Protein AF-A0A7V6N9M5-F1 (afdb_monomer)

Foldseek 3Di:
DDDDQKDWDWDDDPVGTDTDMDGPPDDDDDDPPPDDDDDADPVRVVCVVPDDDDDDDCVNVVHDPCCDDPNNDPDDDPDDDDDDDDDDDDDDDDDPVVVVVVVVVVVVVVVVD

Structure (mmCIF, N/CA/C/O backbone):
data_AF-A0A7V6N9M5-F1
#
_entry.id   AF-A0A7V6N9M5-F1
#
loop_
_atom_site.group_PDB
_atom_site.id
_atom_site.type_symbol
_atom_site.label_atom_id
_atom_site.label_alt_id
_atom_site.label_comp_id
_atom_site.label_asym_id
_atom_site.label_entity_id
_atom_site.label_seq_id
_atom_site.pdbx_PDB_ins_code
_atom_site.Cartn_x
_atom_site.Cartn_y
_atom_site.Cartn_z
_atom_site.occupancy
_atom_site.B_iso_or_equiv
_atom_site.auth_seq_id
_atom_site.auth_comp_id
_atom_site.auth_asym_id
_atom_site.auth_atom_id
_atom_site.pdbx_PDB_model_num
ATOM 1 N N . SER A 1 1 ? -0.825 15.476 11.998 1.00 80.62 1 SER A N 1
ATOM 2 C CA . SER A 1 1 ? -1.138 15.668 13.433 1.00 80.62 1 SER A CA 1
ATOM 3 C C . SER A 1 1 ? -2.605 15.359 13.670 1.00 80.62 1 SER A C 1
ATOM 5 O O . SER A 1 1 ? -3.372 15.431 12.720 1.00 80.62 1 SER A O 1
ATOM 7 N N . PHE A 1 2 ? -2.982 15.003 14.900 1.00 87.38 2 PHE A N 1
ATOM 8 C CA . PHE A 1 2 ? -4.376 14.781 15.296 1.00 87.38 2 PHE A CA 1
ATOM 9 C C . PHE A 1 2 ? -4.768 15.825 16.339 1.00 87.38 2 PHE A C 1
ATOM 11 O O . PHE A 1 2 ? -4.044 15.999 17.319 1.00 87.38 2 PHE A O 1
ATOM 18 N N . SER A 1 3 ? -5.883 16.516 16.131 1.00 90.00 3 SER A N 1
ATOM 19 C CA . SER A 1 3 ? -6.421 17.503 17.073 1.00 90.00 3 SER A CA 1
ATOM 20 C C . SER A 1 3 ? -7.905 17.708 16.806 1.00 90.00 3 SER A C 1
ATOM 22 O O . SER A 1 3 ? -8.287 17.845 15.649 1.00 90.00 3 SER A O 1
ATOM 24 N N . GLU A 1 4 ? -8.726 17.746 17.858 1.00 88.56 4 GLU A N 1
ATOM 25 C CA . GLU A 1 4 ? -10.136 18.177 17.782 1.00 88.56 4 GLU A CA 1
ATOM 26 C C . GLU A 1 4 ? -10.967 17.458 16.699 1.00 88.56 4 GLU A C 1
ATOM 28 O O . GLU A 1 4 ? -11.727 18.073 15.961 1.00 88.56 4 GLU A O 1
ATOM 33 N N . GLY A 1 5 ? -10.801 16.138 16.563 1.00 93.81 5 GLY A N 1
ATOM 34 C CA . GLY A 1 5 ? -11.530 15.358 15.554 1.00 93.81 5 GLY A CA 1
ATOM 35 C C . GLY A 1 5 ? -11.043 15.571 14.119 1.00 93.81 5 GLY A C 1
ATOM 36 O O . GLY A 1 5 ? -11.675 15.081 13.192 1.00 93.81 5 GLY A O 1
ATOM 37 N N . LYS A 1 6 ? -9.911 16.249 13.919 1.00 95.94 6 LYS A N 1
ATOM 38 C CA . LYS A 1 6 ? -9.276 16.438 12.614 1.00 95.94 6 LYS A CA 1
ATOM 39 C C . LYS A 1 6 ? -7.916 15.766 12.547 1.00 95.94 6 LYS A C 1
ATOM 41 O O . LYS A 1 6 ? -7.219 15.591 13.553 1.00 95.94 6 LYS A O 1
ATOM 46 N N . VAL A 1 7 ? -7.522 15.425 11.328 1.00 96.75 7 VAL A N 1
ATOM 47 C CA . VAL A 1 7 ? -6.203 14.899 11.002 1.00 96.75 7 VAL A CA 1
ATOM 48 C C . VAL A 1 7 ? -5.569 15.728 9.895 1.00 96.75 7 VAL A C 1
ATOM 50 O O . VAL A 1 7 ? -6.157 15.935 8.839 1.00 96.75 7 VAL A O 1
ATOM 53 N N . ARG A 1 8 ? -4.335 16.175 10.132 1.00 95.69 8 ARG A N 1
ATOM 54 C CA . ARG A 1 8 ? -3.463 16.748 9.103 1.00 95.69 8 ARG A CA 1
ATOM 55 C C . ARG A 1 8 ? -2.492 15.695 8.594 1.00 95.69 8 ARG A C 1
ATOM 57 O O . ARG A 1 8 ? -1.790 15.080 9.406 1.00 95.69 8 ARG A O 1
ATOM 64 N N . LEU A 1 9 ? -2.424 15.531 7.280 1.00 95.38 9 LEU A N 1
ATOM 65 C CA . LEU A 1 9 ? -1.621 14.519 6.598 1.00 95.38 9 LEU A CA 1
ATOM 66 C C . LEU A 1 9 ? -0.893 15.103 5.386 1.00 95.38 9 LEU A C 1
ATOM 68 O O . LEU A 1 9 ? -1.236 16.179 4.900 1.00 95.38 9 LEU A O 1
ATOM 72 N N . GLN A 1 10 ? 0.120 14.379 4.921 1.00 95.69 10 GLN A N 1
ATOM 73 C CA . GLN A 1 10 ? 0.796 14.655 3.661 1.00 95.69 10 GLN A CA 1
ATOM 74 C C . GLN A 1 10 ? 0.479 13.528 2.688 1.00 95.69 10 GLN A C 1
ATOM 76 O O . GLN A 1 10 ? 0.715 12.359 2.997 1.00 95.69 10 GLN A O 1
ATOM 81 N N . ARG A 1 11 ? -0.080 13.875 1.532 1.00 95.81 11 ARG A N 1
ATOM 82 C CA . ARG A 1 11 ? -0.315 12.940 0.435 1.00 95.81 11 ARG A CA 1
ATOM 83 C C . ARG A 1 11 ? 0.867 13.016 -0.521 1.00 95.81 11 ARG A C 1
ATOM 85 O O . ARG A 1 11 ? 1.196 14.098 -0.995 1.00 95.81 11 ARG A O 1
ATOM 92 N N . LEU A 1 12 ? 1.480 11.871 -0.799 1.00 95.12 12 LEU A N 1
ATOM 93 C CA . LEU A 1 12 ? 2.559 11.768 -1.774 1.00 95.12 12 LEU A CA 1
ATOM 94 C C . LEU A 1 12 ? 2.002 11.900 -3.199 1.00 95.12 12 LEU A C 1
ATOM 96 O O . LEU A 1 12 ? 1.026 11.232 -3.546 1.00 95.12 12 LEU A O 1
ATOM 100 N N . MET A 1 13 ? 2.637 12.758 -3.990 1.00 95.19 13 MET A N 1
ATOM 101 C CA . MET A 1 13 ? 2.379 13.001 -5.409 1.00 95.19 13 MET A CA 1
ATOM 102 C C . MET A 1 13 ? 3.683 12.780 -6.189 1.00 95.19 13 MET A C 1
ATOM 104 O O . MET A 1 13 ? 4.757 12.737 -5.592 1.00 95.19 13 MET A O 1
ATOM 108 N N . GLU A 1 14 ? 3.609 12.643 -7.514 1.00 92.75 14 GLU A N 1
ATOM 109 C CA . GLU A 1 14 ? 4.793 12.372 -8.353 1.00 92.75 14 GLU A CA 1
ATOM 110 C C . GLU A 1 14 ? 5.886 13.442 -8.200 1.00 92.75 14 GLU A C 1
ATOM 112 O O . GLU A 1 14 ? 7.065 13.112 -8.095 1.00 92.75 14 GLU A O 1
ATOM 117 N N . GLU A 1 15 ? 5.492 14.715 -8.106 1.00 92.69 15 GLU A N 1
ATOM 118 C CA . GLU A 1 15 ? 6.411 15.859 -8.032 1.00 92.69 15 GLU A CA 1
ATOM 119 C C . GLU A 1 15 ? 6.460 16.523 -6.642 1.00 92.69 15 GLU A C 1
ATOM 121 O O . GLU A 1 15 ? 6.998 17.621 -6.491 1.00 92.69 15 GLU A O 1
ATOM 126 N N . GLY A 1 16 ? 5.904 15.895 -5.597 1.00 93.06 16 GLY A N 1
ATOM 127 C CA . GLY A 1 16 ? 5.924 16.493 -4.261 1.00 93.06 16 GLY A CA 1
ATOM 128 C C . GLY A 1 16 ? 4.884 15.956 -3.288 1.00 93.06 16 GLY A C 1
ATOM 129 O O . GLY A 1 16 ? 4.553 14.771 -3.284 1.00 93.06 16 GLY A O 1
ATOM 130 N N . VAL A 1 17 ? 4.397 16.837 -2.409 1.00 96.38 17 VAL A N 1
ATOM 131 C CA . VAL A 1 17 ? 3.430 16.485 -1.364 1.00 96.38 17 VAL A CA 1
ATOM 132 C C . VAL A 1 17 ? 2.327 17.527 -1.233 1.00 96.38 17 VAL A C 1
ATOM 134 O O . VAL A 1 17 ? 2.600 18.723 -1.146 1.00 96.38 17 VAL A O 1
ATOM 137 N N . ASP A 1 18 ? 1.090 17.055 -1.104 1.00 95.62 18 ASP A N 1
ATOM 138 C CA . ASP A 1 18 ? -0.040 17.894 -0.708 1.00 95.62 18 ASP A CA 1
ATOM 139 C C . ASP A 1 18 ? -0.215 17.822 0.806 1.00 95.62 18 ASP A C 1
ATOM 141 O O . ASP A 1 18 ? -0.329 16.735 1.377 1.00 95.62 18 ASP A O 1
ATOM 145 N N . THR A 1 19 ? -0.277 18.974 1.474 1.00 96.06 19 THR A N 1
ATOM 146 C CA . THR A 1 19 ? -0.651 19.028 2.893 1.00 96.06 19 THR A CA 1
ATOM 147 C C . THR A 1 19 ? -2.157 19.212 3.005 1.00 96.06 19 THR A C 1
ATOM 149 O O . THR A 1 19 ? -2.692 20.237 2.592 1.00 96.06 19 THR A O 1
ATOM 152 N N . LEU A 1 20 ? -2.832 18.219 3.579 1.00 95.25 20 LEU A N 1
ATOM 153 C CA . LEU A 1 20 ? -4.289 18.144 3.656 1.00 95.25 20 LEU A CA 1
ATOM 154 C C . LEU A 1 20 ? -4.750 18.082 5.113 1.00 95.25 20 LEU A C 1
ATOM 156 O O . LEU A 1 20 ? -4.036 17.579 5.984 1.00 95.25 20 LEU A O 1
ATOM 160 N N . GLU A 1 21 ? -5.967 18.551 5.365 1.00 96.12 21 GLU A N 1
ATOM 161 C CA . GLU A 1 21 ? -6.676 18.388 6.633 1.00 96.12 21 GLU A CA 1
ATOM 162 C C . GLU A 1 21 ? -8.029 17.719 6.363 1.00 96.12 21 GLU A C 1
ATOM 164 O O . GLU A 1 21 ? -8.711 18.069 5.403 1.00 96.12 21 GLU A O 1
ATOM 169 N N . MET A 1 22 ? -8.394 16.731 7.178 1.00 96.00 22 MET A N 1
ATOM 170 C CA . MET A 1 22 ? -9.623 15.947 7.042 1.00 96.00 22 MET A CA 1
ATOM 171 C C . MET A 1 22 ? -10.297 15.795 8.408 1.00 96.00 22 MET A C 1
ATOM 173 O O . MET A 1 22 ? -9.616 15.624 9.420 1.00 96.00 22 MET A O 1
ATOM 177 N N . GLU A 1 23 ? -11.628 15.833 8.438 1.00 96.62 23 GLU A N 1
ATOM 178 C CA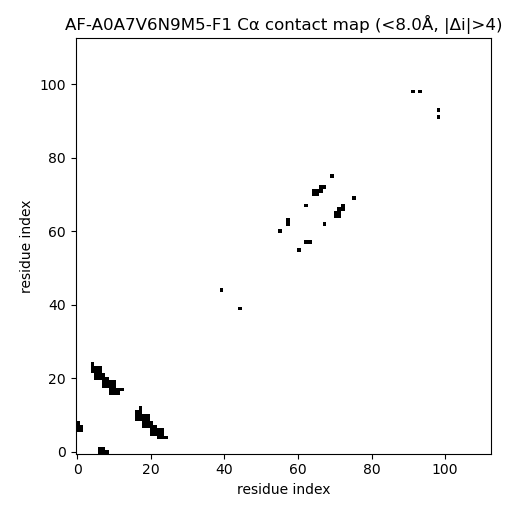 . GLU A 1 23 ? -12.421 15.534 9.636 1.00 96.62 23 GLU A CA 1
ATOM 179 C C . GLU A 1 23 ? -12.570 14.018 9.839 1.00 96.62 23 GLU A C 1
ATOM 181 O O . GLU A 1 23 ? -12.565 13.239 8.887 1.00 96.62 23 GLU A O 1
ATOM 186 N N . LEU A 1 24 ? -12.667 13.580 11.092 1.00 95.50 24 LEU A N 1
ATOM 187 C CA . LEU A 1 24 ? -12.826 12.178 11.467 1.00 95.50 24 LEU A CA 1
ATOM 188 C C . LEU A 1 24 ? -14.303 11.863 11.778 1.00 95.50 24 LEU A C 1
ATOM 190 O O . LEU A 1 24 ? -14.985 12.703 12.365 1.00 95.50 24 LEU A O 1
ATOM 194 N N . PRO A 1 25 ? -14.792 10.645 11.461 1.00 95.56 25 PRO A N 1
ATOM 195 C CA . PRO A 1 25 ? -14.041 9.491 10.958 1.00 95.56 25 PRO A CA 1
ATOM 196 C C . PRO A 1 25 ? -13.690 9.602 9.468 1.00 95.56 25 PRO A C 1
ATOM 198 O O . PRO A 1 25 ? -14.479 10.085 8.665 1.00 95.56 25 PRO A O 1
ATOM 201 N N . GLY A 1 26 ? -12.515 9.096 9.093 1.00 93.44 26 GLY A N 1
ATOM 202 C CA . GLY A 1 26 ? -12.073 9.067 7.701 1.00 93.44 26 GLY A CA 1
ATOM 203 C C . GLY A 1 26 ? -11.137 7.898 7.415 1.00 93.44 26 GLY A C 1
ATOM 204 O O . GLY A 1 26 ? -10.539 7.324 8.329 1.00 93.44 26 GLY A O 1
ATOM 205 N N . LEU A 1 27 ? -11.026 7.539 6.137 1.00 95.75 27 LEU A N 1
ATOM 206 C CA . LEU A 1 27 ? -10.173 6.456 5.654 1.00 95.75 27 LEU A CA 1
ATOM 207 C C . LEU A 1 27 ? -8.861 7.030 5.115 1.00 95.75 27 LEU A C 1
ATOM 209 O O . LEU A 1 27 ? -8.870 7.918 4.267 1.00 95.75 27 LEU A O 1
ATOM 213 N N . ILE A 1 28 ? -7.733 6.494 5.580 1.00 94.50 28 ILE A N 1
ATOM 214 C CA . ILE A 1 28 ? -6.398 6.879 5.111 1.00 94.50 28 ILE A CA 1
ATOM 215 C C . ILE A 1 28 ? -5.695 5.632 4.584 1.00 94.50 28 ILE A C 1
ATOM 217 O O . ILE A 1 28 ? -5.428 4.695 5.335 1.00 94.50 28 ILE A O 1
ATOM 221 N N . THR A 1 29 ? -5.357 5.635 3.298 1.00 95.94 29 THR A N 1
ATOM 222 C CA . THR A 1 29 ? -4.451 4.650 2.699 1.00 95.94 29 THR A CA 1
ATOM 223 C C . THR A 1 29 ? -3.017 5.141 2.845 1.00 95.94 29 THR A C 1
ATOM 225 O O . THR A 1 29 ? -2.722 6.287 2.505 1.00 95.94 29 THR A O 1
ATOM 228 N N . VAL A 1 30 ? -2.120 4.293 3.341 1.00 95.50 30 VAL A N 1
ATOM 229 C CA . VAL A 1 30 ? -0.716 4.655 3.578 1.00 95.50 30 VAL A CA 1
ATOM 230 C C . VAL A 1 30 ? 0.204 3.970 2.575 1.00 95.50 30 VAL A C 1
ATOM 232 O O . VAL A 1 30 ? -0.038 2.832 2.177 1.00 95.50 30 VAL A O 1
ATOM 235 N N . VAL A 1 31 ? 1.268 4.667 2.186 1.00 94.81 31 VAL A N 1
ATOM 236 C CA . VAL A 1 31 ? 2.350 4.123 1.356 1.00 94.81 31 VAL A CA 1
ATOM 237 C C . VAL A 1 31 ? 3.478 3.588 2.238 1.00 94.81 31 VAL A C 1
ATOM 239 O O . VAL A 1 31 ? 3.556 3.918 3.424 1.00 94.81 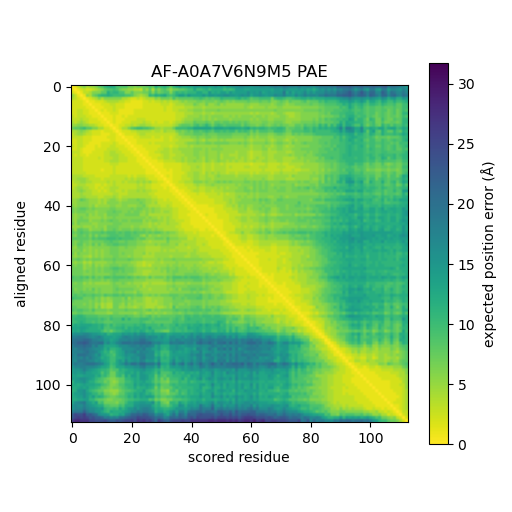31 VAL A O 1
ATOM 242 N N . ARG A 1 32 ? 4.360 2.757 1.674 1.00 93.38 32 ARG A N 1
ATOM 243 C CA . ARG A 1 32 ? 5.469 2.127 2.411 1.00 93.38 32 ARG A CA 1
ATOM 244 C C . ARG A 1 32 ? 6.384 3.162 3.073 1.00 93.38 32 ARG A C 1
ATOM 246 O O . ARG A 1 32 ? 6.932 2.908 4.138 1.00 93.38 32 ARG A O 1
ATOM 253 N N . GLU A 1 33 ? 6.533 4.317 2.445 1.00 90.94 33 GLU A N 1
ATOM 254 C CA . GLU A 1 33 ? 7.427 5.408 2.815 1.00 90.94 33 GLU A CA 1
ATOM 255 C C . GLU A 1 33 ? 6.982 6.142 4.090 1.00 90.94 33 GLU A C 1
ATOM 257 O O . GLU A 1 33 ? 7.762 6.912 4.647 1.00 90.94 33 GLU A O 1
ATOM 262 N N . ILE A 1 34 ? 5.758 5.907 4.587 1.00 93.75 34 ILE A N 1
ATOM 263 C CA . ILE A 1 34 ? 5.226 6.627 5.753 1.00 93.75 34 ILE A CA 1
ATOM 264 C C . ILE A 1 34 ? 6.059 6.406 7.024 1.00 93.75 34 ILE A C 1
ATOM 266 O O . ILE A 1 34 ? 6.149 7.303 7.863 1.00 93.75 34 ILE A O 1
ATOM 270 N N . ASN A 1 35 ? 6.640 5.213 7.204 1.00 94.31 35 ASN A N 1
ATOM 271 C CA . ASN A 1 35 ? 7.533 4.896 8.315 1.00 94.31 35 ASN A CA 1
ATOM 272 C C . ASN A 1 35 ? 8.330 3.601 8.071 1.00 94.31 35 ASN A C 1
ATOM 274 O O . ASN A 1 35 ? 8.105 2.865 7.117 1.00 94.31 35 ASN A O 1
ATOM 278 N N . ASN A 1 36 ? 9.248 3.297 8.992 1.00 95.94 36 ASN A N 1
ATOM 279 C CA . ASN A 1 36 ? 9.881 1.984 9.092 1.00 95.94 36 ASN A CA 1
ATOM 280 C C . ASN A 1 36 ? 9.201 1.176 10.213 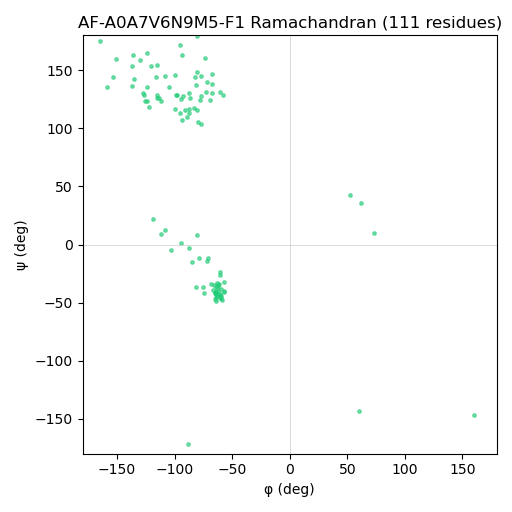1.00 95.94 36 ASN A C 1
ATOM 282 O O . ASN A 1 36 ? 9.286 1.591 11.377 1.00 95.94 36 ASN A O 1
ATOM 286 N N . PRO A 1 37 ? 8.544 0.036 9.916 1.00 95.25 37 PRO A N 1
ATOM 287 C CA . PRO A 1 37 ? 7.888 -0.772 10.938 1.00 95.25 37 PRO A CA 1
ATOM 288 C C . PRO A 1 37 ? 8.863 -1.229 12.027 1.00 95.25 37 PRO A C 1
ATOM 290 O O . PRO A 1 37 ? 9.919 -1.800 11.753 1.00 95.25 37 PRO A O 1
ATOM 293 N N . ARG A 1 38 ? 8.500 -1.000 13.291 1.00 95.38 38 ARG A N 1
ATOM 294 C CA . ARG A 1 38 ? 9.323 -1.412 14.436 1.00 95.38 38 ARG A CA 1
ATOM 295 C C . ARG A 1 38 ? 9.395 -2.936 14.561 1.00 95.38 38 ARG A C 1
ATOM 297 O O . ARG A 1 38 ? 8.402 -3.632 14.346 1.00 95.38 38 ARG A O 1
ATOM 304 N N . LEU A 1 39 ? 10.533 -3.451 15.028 1.00 96.56 39 LEU A N 1
ATOM 305 C CA . LEU A 1 39 ? 10.637 -4.863 15.394 1.00 96.56 39 LEU A CA 1
ATOM 306 C C . LEU A 1 39 ? 9.769 -5.176 16.628 1.00 96.56 39 LEU A C 1
ATOM 308 O O . LEU A 1 39 ? 9.751 -4.401 17.591 1.00 96.56 39 LEU A O 1
ATOM 312 N N . PRO A 1 40 ? 9.059 -6.319 16.642 1.00 95.62 40 PRO A N 1
ATOM 313 C CA . PRO A 1 40 ? 8.251 -6.713 17.787 1.00 95.62 40 PRO A CA 1
ATOM 314 C C . PRO A 1 40 ? 9.132 -7.159 18.962 1.00 95.62 40 PRO A C 1
ATOM 316 O O . PRO A 1 40 ? 10.102 -7.900 18.791 1.00 95.62 40 PRO A O 1
ATOM 319 N N . SER A 1 41 ? 8.748 -6.774 20.181 1.00 97.12 41 SER A N 1
ATOM 320 C CA . SER A 1 41 ? 9.403 -7.238 21.409 1.00 97.12 41 SER A CA 1
ATOM 321 C C . SER A 1 41 ? 9.053 -8.698 21.727 1.00 97.12 41 SER A C 1
ATOM 323 O O . SER A 1 41 ? 8.027 -9.217 21.282 1.00 97.12 41 SER A O 1
ATOM 325 N N . LEU A 1 42 ? 9.862 -9.369 22.559 1.00 96.69 42 LEU A N 1
ATOM 326 C CA . LEU A 1 42 ? 9.564 -10.734 23.027 1.00 96.69 42 LEU A CA 1
ATOM 327 C C . LEU A 1 42 ? 8.200 -10.821 23.730 1.00 96.69 42 LEU A C 1
ATOM 329 O O . LEU A 1 42 ? 7.442 -11.763 23.498 1.00 96.69 42 LEU A O 1
ATOM 333 N N . ARG A 1 43 ? 7.867 -9.817 24.552 1.00 96.00 43 ARG A N 1
ATOM 334 C CA . ARG A 1 43 ? 6.553 -9.706 25.202 1.00 96.00 43 ARG A CA 1
ATOM 335 C C . ARG A 1 43 ? 5.436 -9.548 24.169 1.00 96.00 43 ARG A C 1
ATOM 337 O O . ARG A 1 43 ? 4.435 -10.247 24.273 1.00 96.00 43 ARG A O 1
ATOM 344 N N . GLY A 1 44 ? 5.638 -8.697 23.160 1.00 96.44 44 GLY A N 1
ATOM 345 C CA . GLY A 1 44 ? 4.681 -8.496 22.071 1.00 96.44 44 GLY A CA 1
ATOM 346 C C . GLY A 1 44 ? 4.410 -9.781 21.288 1.00 96.44 44 GLY A C 1
ATOM 347 O O . GLY A 1 44 ? 3.255 -10.129 21.078 1.00 96.44 44 GLY A O 1
ATOM 348 N N . LYS A 1 45 ? 5.455 -10.551 20.952 1.00 96.31 45 LYS A N 1
ATOM 349 C CA . LYS A 1 45 ? 5.302 -11.859 20.289 1.00 96.31 45 LYS A CA 1
ATOM 350 C C . LYS A 1 45 ? 4.501 -12.854 21.135 1.00 96.31 45 LYS A C 1
ATOM 352 O O . LYS A 1 45 ? 3.647 -13.556 20.604 1.00 96.31 45 LYS A O 1
ATOM 357 N N . ARG A 1 46 ? 4.757 -12.915 22.449 1.00 95.62 46 ARG A N 1
ATOM 358 C CA . ARG A 1 46 ? 4.010 -13.796 23.367 1.00 95.62 46 ARG A CA 1
ATOM 359 C C . ARG A 1 46 ? 2.534 -13.410 23.461 1.00 95.62 46 ARG A C 1
ATOM 361 O O . ARG A 1 46 ? 1.694 -14.298 23.441 1.00 95.62 46 ARG A O 1
ATOM 368 N N . GLN A 1 47 ? 2.234 -12.113 23.545 1.00 95.88 47 GLN A N 1
ATOM 369 C CA . GLN A 1 47 ? 0.858 -11.616 23.581 1.00 95.88 47 GLN A CA 1
ATOM 370 C C . GLN A 1 47 ? 0.128 -11.902 22.268 1.00 95.88 47 GLN A C 1
ATOM 372 O O . GLN A 1 47 ? -0.970 -12.439 22.302 1.00 95.88 47 GLN A O 1
ATOM 377 N N . ALA A 1 48 ? 0.758 -11.608 21.127 1.00 95.38 48 ALA A N 1
ATOM 378 C CA . ALA A 1 48 ? 0.171 -11.836 19.810 1.00 95.38 48 ALA A CA 1
ATOM 379 C C . ALA A 1 48 ? -0.168 -13.314 19.568 1.00 95.38 48 ALA A C 1
ATOM 381 O O . ALA A 1 48 ? -1.216 -13.617 19.018 1.00 95.38 48 ALA A O 1
ATOM 382 N N . ARG A 1 49 ? 0.682 -14.242 20.030 1.00 95.25 49 ARG A N 1
ATOM 383 C CA . ARG A 1 49 ? 0.419 -15.686 19.920 1.00 95.25 49 ARG A CA 1
ATOM 384 C C . ARG A 1 49 ? -0.823 -16.134 20.696 1.00 95.25 49 ARG A C 1
ATOM 386 O O . ARG A 1 49 ? -1.467 -17.090 20.292 1.00 95.25 49 ARG A O 1
ATOM 393 N N . ASN A 1 50 ? -1.108 -15.490 21.822 1.00 95.62 50 ASN A N 1
ATOM 394 C CA . ASN A 1 50 ? -2.233 -15.843 22.685 1.00 95.62 50 ASN A CA 1
ATOM 395 C C . ASN A 1 50 ? -3.488 -15.005 22.381 1.00 95.62 50 ASN A C 1
ATOM 397 O O . ASN A 1 50 ? -4.472 -15.129 23.102 1.00 95.62 50 ASN A O 1
ATOM 401 N N . ALA A 1 51 ? -3.438 -14.108 21.393 1.00 95.69 51 ALA A N 1
ATOM 402 C CA . ALA A 1 51 ? -4.588 -13.301 21.023 1.00 95.69 51 ALA A CA 1
ATOM 403 C C . ALA A 1 51 ? -5.668 -14.199 20.407 1.00 95.69 51 ALA A C 1
ATOM 405 O O . ALA A 1 51 ? -5.380 -14.995 19.512 1.00 95.69 51 ALA A O 1
ATOM 406 N N . GLU A 1 52 ? -6.901 -14.062 20.884 1.00 95.81 52 GLU A N 1
ATOM 407 C CA . GLU A 1 52 ? -8.049 -14.739 20.288 1.00 95.81 52 GLU A CA 1
ATOM 408 C C . GLU A 1 52 ? -8.338 -14.123 18.917 1.00 95.81 52 GLU A C 1
ATOM 410 O O . GLU A 1 52 ? -8.495 -12.907 18.779 1.00 95.81 52 GLU A O 1
ATOM 415 N N . LEU A 1 53 ? -8.366 -14.968 17.887 1.00 94.88 53 LEU A N 1
ATOM 416 C CA . LEU A 1 53 ? -8.708 -14.556 16.534 1.00 94.88 53 LEU A CA 1
ATOM 417 C C . LEU A 1 53 ? -10.217 -14.692 16.359 1.00 94.88 53 LEU A C 1
ATOM 419 O O . LEU A 1 53 ? -10.735 -15.805 16.305 1.00 94.88 53 LEU A O 1
ATOM 423 N N . ASN A 1 54 ? -10.912 -13.560 16.260 1.00 94.88 54 ASN A N 1
ATOM 424 C CA . ASN A 1 54 ? -12.323 -13.557 15.904 1.00 94.88 54 ASN A CA 1
ATOM 425 C C . ASN A 1 54 ? -12.462 -13.784 14.393 1.00 94.88 54 ASN A C 1
ATOM 427 O O . ASN A 1 54 ? -12.178 -12.885 13.599 1.00 94.88 54 ASN A O 1
ATOM 431 N N . VAL A 1 55 ? -12.840 -14.999 14.002 1.00 96.12 55 VAL A N 1
ATOM 432 C CA . VAL A 1 55 ? -13.063 -15.361 12.599 1.00 96.12 55 VAL A CA 1
ATOM 433 C C . VAL A 1 55 ? -14.507 -15.029 12.249 1.00 96.12 55 VAL A C 1
ATOM 435 O O . VAL A 1 55 ? -15.420 -15.612 12.819 1.00 96.12 55 VAL A O 1
ATOM 438 N N . LEU A 1 56 ? -14.693 -14.096 11.317 1.00 96.00 56 LEU A N 1
ATOM 439 C CA . LEU A 1 56 ? -16.003 -13.679 10.821 1.00 96.00 56 LEU A CA 1
ATOM 440 C C . LEU A 1 56 ? -16.241 -14.271 9.430 1.00 96.00 56 LEU A C 1
ATOM 442 O O . LEU A 1 56 ? -15.358 -14.228 8.570 1.00 96.00 56 LEU A O 1
ATOM 446 N N . THR A 1 57 ? -17.436 -14.804 9.218 1.00 95.12 57 THR A N 1
ATOM 447 C CA . THR A 1 57 ? -17.953 -15.259 7.926 1.00 95.12 57 THR A CA 1
ATOM 448 C C . THR A 1 57 ? -18.788 -14.163 7.255 1.00 95.12 57 THR A C 1
ATOM 450 O O . THR A 1 57 ? -19.076 -13.123 7.849 1.00 95.12 57 THR A O 1
ATOM 453 N N . ALA A 1 58 ? -19.172 -14.377 5.992 1.00 94.44 58 ALA A N 1
ATOM 454 C CA . ALA A 1 58 ? -20.102 -13.481 5.303 1.00 94.44 58 ALA A CA 1
ATOM 455 C C . ALA A 1 58 ? -21.477 -13.443 5.999 1.00 94.44 58 ALA A C 1
ATOM 457 O O . ALA A 1 58 ? -22.062 -12.365 6.117 1.00 94.44 58 ALA A O 1
ATOM 458 N N . ASP A 1 59 ? -21.929 -14.588 6.524 1.00 94.38 59 ASP A N 1
ATOM 459 C CA . ASP A 1 59 ? -23.190 -14.724 7.262 1.00 94.38 59 ASP A CA 1
ATOM 460 C C . ASP A 1 59 ? -23.170 -13.924 8.568 1.00 94.38 59 ASP A C 1
ATOM 462 O O . ASP A 1 59 ? -24.132 -13.220 8.872 1.00 94.38 59 ASP A O 1
ATOM 466 N N . ASP A 1 60 ? -22.047 -13.948 9.298 1.00 96.38 60 ASP A N 1
ATOM 467 C CA . ASP A 1 60 ? -21.871 -13.166 10.535 1.00 96.38 60 ASP A CA 1
ATOM 468 C C . ASP A 1 60 ? -22.003 -11.650 10.2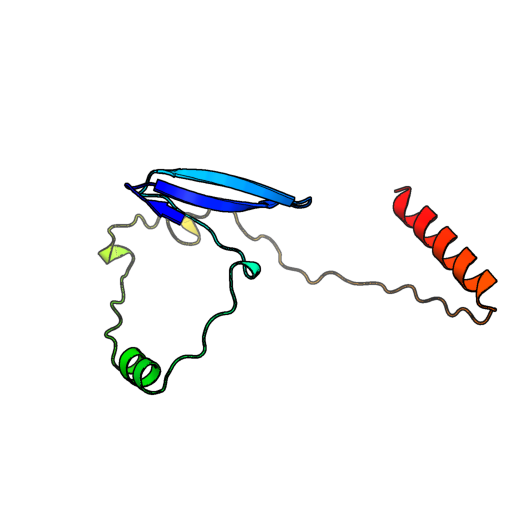97 1.00 96.38 60 ASP A C 1
ATOM 470 O O . ASP A 1 60 ? -22.310 -10.891 11.217 1.00 96.38 60 ASP A O 1
ATOM 474 N N . LEU A 1 61 ? -21.760 -11.203 9.060 1.00 95.56 61 LEU A N 1
ATOM 475 C CA . LEU A 1 61 ? -21.829 -9.806 8.632 1.00 95.56 61 LEU A CA 1
ATOM 476 C C . LEU A 1 61 ? -23.102 -9.476 7.834 1.00 95.56 61 LEU A C 1
ATOM 478 O O . LEU A 1 61 ? -23.307 -8.310 7.491 1.00 95.56 61 LEU A O 1
ATOM 482 N N . GLY A 1 62 ? -23.949 -10.469 7.536 1.00 96.06 62 GLY A N 1
ATOM 483 C CA . GLY A 1 62 ? -25.170 -10.300 6.746 1.00 96.06 62 GLY A CA 1
ATOM 484 C C . GLY A 1 62 ? -24.920 -9.808 5.316 1.00 96.06 62 GLY A C 1
ATOM 485 O O . GLY A 1 62 ? -25.690 -8.992 4.807 1.00 96.06 62 GLY A O 1
ATOM 486 N N . LEU A 1 63 ? -23.822 -10.237 4.688 1.00 96.06 63 LEU A N 1
ATOM 487 C CA . LEU A 1 63 ? -23.451 -9.802 3.339 1.00 96.06 63 LEU A CA 1
ATOM 488 C C . LEU A 1 63 ? -24.201 -10.596 2.259 1.00 96.06 63 LEU A C 1
ATOM 490 O O . LEU A 1 63 ? -24.404 -11.798 2.388 1.00 96.06 63 LEU A O 1
ATOM 494 N N . ASP A 1 64 ? -24.566 -9.927 1.163 1.00 95.12 64 ASP A N 1
ATOM 495 C C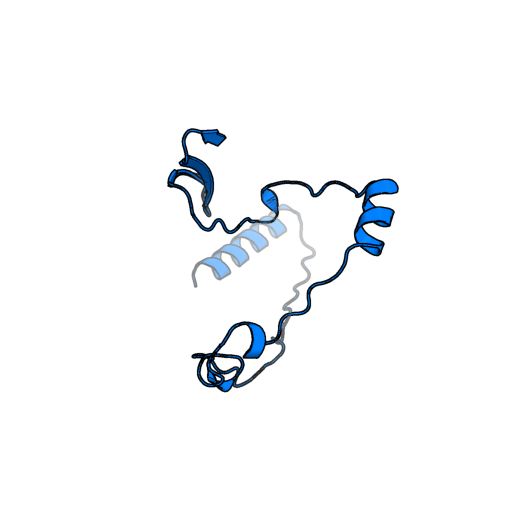A . ASP A 1 64 ? -25.179 -10.567 -0.008 1.00 95.12 64 ASP A CA 1
ATOM 496 C C . ASP A 1 64 ? -24.118 -11.309 -0.843 1.00 95.12 64 ASP A C 1
ATOM 498 O O . ASP A 1 64 ? -23.104 -10.732 -1.259 1.00 95.12 64 ASP A O 1
ATOM 502 N N . GLU A 1 65 ? -24.361 -12.587 -1.135 1.00 92.12 65 GLU A N 1
ATOM 503 C CA . GLU A 1 65 ? -23.501 -13.419 -1.985 1.00 92.12 65 GLU A CA 1
ATOM 504 C C . GLU A 1 65 ? -23.367 -12.875 -3.416 1.00 92.12 65 GLU A C 1
ATOM 506 O O . GLU A 1 65 ? -22.347 -13.089 -4.071 1.00 92.12 65 GLU A O 1
ATOM 511 N N . ASN A 1 66 ? -24.360 -12.127 -3.904 1.00 94.38 66 ASN A N 1
ATOM 512 C CA . ASN A 1 66 ? -24.312 -11.493 -5.223 1.00 94.38 66 ASN A CA 1
ATOM 513 C C . ASN A 1 66 ? -23.469 -10.212 -5.240 1.00 94.38 66 ASN A C 1
ATOM 515 O O . ASN A 1 66 ? -23.160 -9.704 -6.313 1.00 94.38 66 ASN A O 1
ATOM 519 N N . LEU A 1 67 ? -23.094 -9.687 -4.070 1.00 94.56 67 LEU A N 1
ATOM 520 C CA . LEU A 1 67 ? -22.253 -8.496 -3.910 1.00 94.56 67 LEU A CA 1
ATOM 521 C C . LEU A 1 67 ? -20.871 -8.833 -3.334 1.00 94.56 67 LEU A C 1
ATOM 523 O O . LEU A 1 67 ? -20.097 -7.934 -3.003 1.00 94.56 67 LEU A O 1
ATOM 527 N N . THR A 1 68 ? -20.534 -10.120 -3.225 1.00 95.06 68 THR A N 1
ATOM 528 C CA . THR A 1 68 ? -19.263 -10.589 -2.666 1.00 95.06 68 THR A CA 1
ATOM 529 C C . THR A 1 68 ? -18.570 -11.608 -3.576 1.00 95.06 68 THR A C 1
ATOM 531 O O . THR A 1 68 ? -19.165 -12.217 -4.466 1.00 95.06 68 THR A O 1
ATOM 534 N N . GLY A 1 69 ? -17.254 -11.760 -3.394 1.00 93.56 69 GLY A N 1
ATOM 535 C CA . GLY A 1 69 ? -16.439 -12.711 -4.154 1.00 93.56 69 GLY A CA 1
ATOM 536 C C . GLY A 1 69 ? -16.437 -12.462 -5.668 1.00 93.56 69 GLY A C 1
ATOM 537 O O . GLY A 1 69 ? -16.430 -11.323 -6.129 1.00 93.56 69 GLY A O 1
ATOM 538 N N . LEU A 1 70 ? -16.414 -13.551 -6.443 1.00 93.56 70 LEU A N 1
ATOM 539 C CA 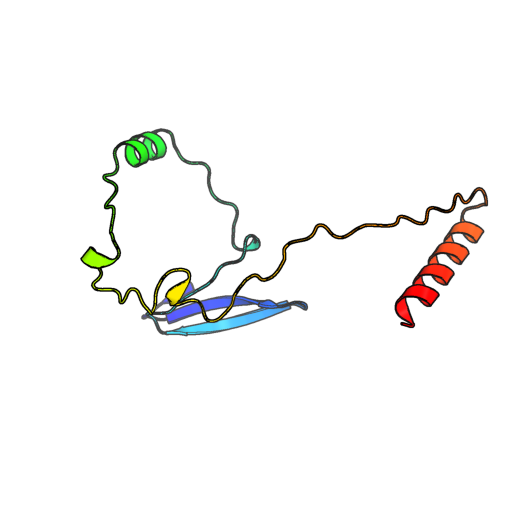. LEU A 1 70 ? -16.445 -13.497 -7.910 1.00 93.56 70 LEU A CA 1
ATOM 540 C C . LEU A 1 70 ? -17.796 -13.011 -8.450 1.00 93.56 70 LEU A C 1
ATOM 542 O O . LEU A 1 70 ? -17.817 -12.313 -9.458 1.00 93.56 70 LEU A O 1
ATOM 546 N N . ASN A 1 71 ? -18.898 -13.355 -7.774 1.00 93.12 71 ASN A N 1
ATOM 547 C CA . ASN A 1 71 ? -20.253 -12.989 -8.193 1.00 93.12 71 ASN A CA 1
ATOM 548 C C . ASN A 1 71 ? -20.485 -11.475 -8.102 1.00 93.12 71 ASN A C 1
ATOM 550 O O . ASN A 1 71 ? -21.093 -10.898 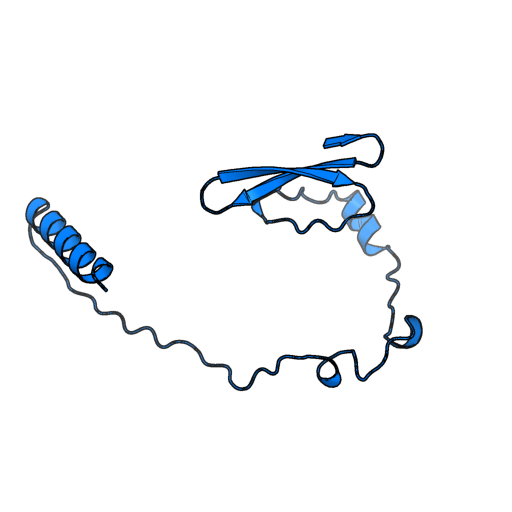-8.998 1.00 93.12 71 ASN A O 1
ATOM 554 N N . GLY A 1 72 ? -19.956 -10.837 -7.053 1.00 94.38 72 GLY A N 1
ATOM 555 C CA . GLY A 1 72 ? -20.060 -9.391 -6.849 1.00 94.38 72 GLY A CA 1
ATOM 556 C C . GLY A 1 72 ? -18.968 -8.548 -7.506 1.00 94.38 72 GLY A C 1
ATOM 557 O O . GLY A 1 72 ? -19.005 -7.323 -7.396 1.00 94.38 72 GLY A O 1
ATOM 558 N N . SER A 1 73 ? -17.978 -9.159 -8.164 1.00 95.31 73 SER A N 1
ATOM 559 C CA . SER A 1 73 ? -16.878 -8.410 -8.776 1.00 95.31 73 SER A CA 1
ATOM 560 C C . SER A 1 73 ? -17.311 -7.772 -10.102 1.00 95.31 73 SER A C 1
ATOM 562 O O . SER A 1 73 ? -17.697 -8.493 -11.025 1.00 95.31 73 SER A O 1
ATOM 564 N N . PRO A 1 74 ? -17.172 -6.442 -10.277 1.00 95.19 74 PRO A N 1
ATOM 565 C CA . PRO A 1 74 ? -17.465 -5.792 -11.555 1.00 95.19 74 PRO A CA 1
ATOM 566 C C . PRO A 1 74 ? -16.416 -6.102 -12.636 1.00 95.19 74 PRO A C 1
ATOM 568 O O . PRO A 1 74 ? -16.639 -5.833 -13.814 1.00 95.19 74 PRO A O 1
ATOM 571 N N . THR A 1 75 ? -15.254 -6.638 -12.254 1.00 95.69 75 THR A N 1
ATOM 572 C CA . THR A 1 75 ? -14.153 -6.981 -13.160 1.00 95.69 75 THR A CA 1
ATOM 573 C C . THR A 1 75 ? -13.907 -8.488 -13.161 1.00 95.69 75 THR A C 1
ATOM 575 O O . THR A 1 75 ? -14.020 -9.154 -12.129 1.00 95.69 75 THR A O 1
ATOM 578 N N . GLN A 1 76 ? -13.543 -9.035 -14.325 1.00 93.94 76 GLN A N 1
ATOM 579 C CA . GLN A 1 76 ? -13.185 -10.445 -14.489 1.00 93.94 76 GLN A CA 1
ATOM 580 C C . GLN A 1 76 ? -11.830 -10.569 -15.183 1.00 93.94 76 GLN A C 1
ATOM 582 O O . GLN A 1 76 ? -11.580 -9.951 -16.219 1.00 93.94 76 GLN A O 1
ATOM 587 N N . VAL A 1 77 ? -10.942 -11.377 -14.605 1.00 93.62 77 VAL A N 1
ATOM 588 C CA . VAL A 1 77 ? -9.627 -11.653 -15.187 1.00 93.62 77 VAL A CA 1
ATOM 589 C C . VAL A 1 77 ? -9.794 -12.692 -16.293 1.00 93.62 77 VAL A C 1
ATOM 591 O O . VAL A 1 77 ? -10.005 -13.867 -16.015 1.00 93.62 77 VAL A O 1
ATOM 594 N N . VAL A 1 78 ? -9.710 -12.254 -17.551 1.00 93.75 78 VAL A N 1
ATOM 595 C CA . VAL A 1 78 ? -9.938 -13.119 -18.725 1.00 93.75 78 VAL A CA 1
ATOM 596 C C . VAL A 1 78 ? -8.703 -13.945 -19.086 1.00 93.75 78 VAL A C 1
ATOM 598 O O . VAL A 1 78 ? -8.818 -15.087 -19.521 1.00 93.75 78 VAL A O 1
ATOM 601 N N . ASN A 1 79 ? -7.509 -13.375 -18.930 1.00 93.06 79 ASN A N 1
ATOM 602 C CA . ASN A 1 79 ? -6.261 -14.049 -19.259 1.00 93.06 79 ASN A CA 1
ATOM 603 C C . ASN A 1 79 ? -5.113 -13.491 -18.415 1.00 93.06 79 ASN A C 1
ATOM 605 O O . ASN A 1 79 ? -5.054 -12.290 -18.154 1.00 93.06 79 ASN A O 1
ATOM 609 N N . ILE A 1 80 ? -4.183 -14.361 -18.034 1.00 94.00 80 ILE A N 1
ATOM 610 C CA . ILE A 1 80 ? -2.948 -14.007 -17.338 1.00 94.00 80 ILE A CA 1
ATOM 611 C C . ILE A 1 80 ? -1.804 -14.554 -18.183 1.00 94.00 80 ILE A C 1
ATOM 613 O O . ILE A 1 80 ? -1.752 -15.748 -18.470 1.00 94.00 80 ILE A O 1
ATOM 617 N N . PHE A 1 81 ? -0.878 -13.689 -18.580 1.00 93.38 81 PHE A N 1
ATOM 618 C CA . PHE A 1 81 ? 0.307 -14.091 -19.327 1.00 93.38 81 PHE A CA 1
ATOM 619 C C . PHE A 1 81 ? 1.544 -13.376 -18.793 1.00 93.38 81 PHE A C 1
ATOM 621 O O . PHE A 1 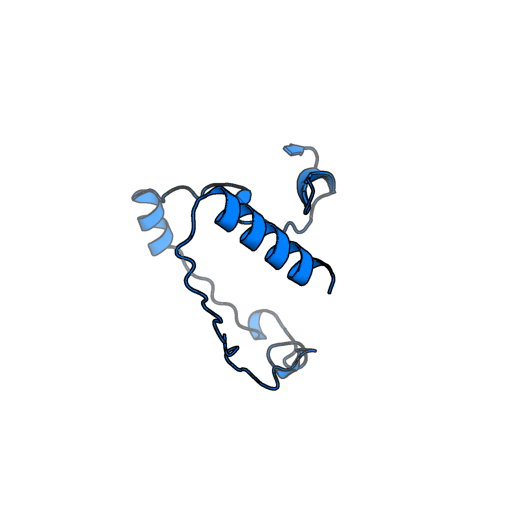81 ? 1.470 -12.270 -18.258 1.00 93.38 81 PHE A O 1
ATOM 628 N N . THR A 1 82 ? 2.698 -14.008 -18.969 1.00 91.94 82 THR A N 1
ATOM 629 C CA . THR A 1 82 ? 3.989 -13.410 -18.631 1.00 91.94 82 THR A CA 1
ATOM 630 C C . THR A 1 82 ? 4.483 -12.583 -19.821 1.00 91.94 82 THR A C 1
ATOM 632 O O . THR A 1 82 ? 4.563 -13.130 -20.927 1.00 91.94 82 THR A O 1
ATOM 635 N N . PRO A 1 83 ? 4.832 -11.294 -19.647 1.00 88.88 83 PRO A N 1
ATOM 636 C CA . PRO A 1 83 ? 5.390 -10.497 -20.734 1.00 88.88 83 PRO A CA 1
ATOM 637 C C . PRO A 1 83 ? 6.705 -11.117 -21.226 1.00 88.88 83 PRO A C 1
ATOM 639 O O . PRO A 1 83 ? 7.591 -11.450 -20.435 1.00 88.88 83 PRO A O 1
ATOM 642 N N . LYS A 1 84 ? 6.842 -11.289 -22.545 1.00 88.56 84 LYS A N 1
ATOM 643 C CA . LYS A 1 84 ? 8.105 -11.711 -23.161 1.00 88.56 84 LYS A CA 1
ATOM 644 C C . LYS A 1 84 ? 9.015 -10.489 -23.278 1.00 88.56 84 LYS A C 1
ATOM 646 O O . LYS A 1 84 ? 8.691 -9.553 -23.999 1.00 88.56 84 LYS A O 1
ATOM 651 N N . HIS A 1 85 ? 10.144 -10.497 -22.577 1.00 83.19 85 HIS A N 1
ATOM 652 C CA . HIS A 1 85 ? 11.163 -9.458 -22.711 1.00 83.19 85 HIS A CA 1
ATOM 653 C C . HIS A 1 85 ? 12.210 -9.889 -23.741 1.00 83.19 85 HIS A C 1
ATOM 655 O O . HIS A 1 85 ? 13.044 -10.748 -23.456 1.00 83.19 85 HIS A O 1
ATOM 661 N N . GLU A 1 86 ? 12.190 -9.281 -24.923 1.00 84.75 86 GLU A N 1
ATOM 662 C CA . GLU A 1 86 ? 13.293 -9.386 -25.879 1.00 84.75 86 GLU A CA 1
ATOM 663 C C . GLU A 1 86 ? 14.361 -8.353 -25.505 1.00 84.75 86 GLU A C 1
ATOM 665 O O . GLU A 1 86 ? 14.099 -7.151 -25.468 1.00 84.75 86 GLU A O 1
ATOM 670 N N . LYS A 1 87 ? 15.565 -8.817 -25.157 1.00 81.56 87 LYS A N 1
ATOM 671 C CA . LYS A 1 87 ? 16.705 -7.939 -24.866 1.00 81.56 87 LYS A CA 1
ATOM 672 C C . LYS A 1 87 ? 17.548 -7.800 -26.127 1.00 81.56 87 LYS A C 1
ATOM 674 O O . LYS A 1 87 ? 18.182 -8.766 -26.540 1.00 81.56 87 LYS A O 1
ATOM 679 N N . ILE A 1 88 ? 17.587 -6.601 -26.698 1.00 78.69 88 ILE A N 1
ATOM 680 C CA . ILE A 1 88 ? 18.567 -6.247 -27.727 1.00 78.69 88 ILE A CA 1
ATOM 681 C C . ILE A 1 88 ? 19.802 -5.736 -26.989 1.00 78.69 88 ILE A C 1
ATOM 683 O O . ILE A 1 88 ? 19.739 -4.721 -26.300 1.00 78.69 88 ILE A O 1
ATOM 687 N N . VAL A 1 89 ? 20.902 -6.481 -27.077 1.00 83.94 89 VAL A N 1
ATOM 688 C CA . VAL A 1 89 ? 22.181 -6.115 -26.460 1.00 83.94 89 VAL A CA 1
ATOM 689 C C . VAL A 1 89 ? 23.177 -5.848 -27.573 1.00 83.94 89 VAL A C 1
ATOM 691 O O . VAL A 1 89 ? 23.405 -6.707 -28.420 1.00 83.94 89 VAL A O 1
ATOM 694 N N . GLU A 1 90 ? 23.790 -4.674 -27.541 1.00 81.38 90 GLU A N 1
ATOM 695 C CA . GLU A 1 90 ? 24.870 -4.288 -28.440 1.00 81.38 90 GLU A CA 1
ATOM 696 C C . GLU A 1 90 ? 26.129 -4.091 -27.603 1.00 81.38 90 GLU A C 1
ATOM 698 O O . GLU A 1 90 ? 26.107 -3.384 -26.595 1.00 81.38 90 GLU A O 1
ATOM 703 N N . LYS A 1 91 ? 27.210 -4.780 -27.975 1.00 86.25 91 LYS A N 1
ATOM 704 C CA . LYS A 1 91 ? 28.519 -4.543 -27.367 1.00 86.25 91 LYS A CA 1
ATOM 705 C C . LYS A 1 91 ? 29.149 -3.335 -28.045 1.00 86.25 91 LYS A C 1
ATOM 707 O O . LYS A 1 91 ? 29.088 -3.223 -29.266 1.00 86.25 91 LYS A O 1
ATOM 712 N N . PHE A 1 92 ? 29.748 -2.470 -27.242 1.00 88.88 92 PHE A N 1
ATOM 713 C CA . PHE A 1 92 ? 30.443 -1.278 -27.694 1.00 88.88 92 PHE A CA 1
ATOM 714 C C . PHE A 1 92 ? 31.864 -1.307 -27.126 1.00 88.88 92 PHE A C 1
ATOM 716 O O . PHE A 1 92 ? 32.022 -1.413 -25.911 1.00 88.88 92 PHE A O 1
ATOM 723 N N . ASP A 1 93 ? 32.866 -1.241 -28.003 1.00 89.12 93 ASP A N 1
ATOM 724 C CA . ASP A 1 93 ? 34.293 -1.385 -27.668 1.00 89.12 93 ASP A CA 1
ATOM 725 C C . ASP A 1 93 ? 35.110 -0.115 -28.017 1.00 89.12 93 ASP A C 1
ATOM 727 O O . ASP A 1 93 ? 36.321 -0.193 -28.223 1.00 89.12 93 ASP A O 1
ATOM 731 N N . GLY A 1 94 ? 34.450 1.045 -28.125 1.00 90.50 94 GLY A N 1
ATOM 732 C CA . GLY A 1 94 ? 35.088 2.346 -28.374 1.00 90.50 94 GLY A CA 1
ATOM 733 C C . GLY A 1 94 ? 35.523 3.073 -27.097 1.00 90.50 94 GLY A C 1
ATOM 734 O O . GLY A 1 94 ? 35.483 2.512 -25.996 1.00 90.50 94 GLY A O 1
ATOM 735 N N . ASP A 1 95 ? 35.944 4.330 -27.238 1.00 93.50 95 ASP A N 1
ATOM 736 C CA . ASP A 1 95 ? 36.347 5.157 -26.095 1.00 93.50 95 ASP A CA 1
ATOM 737 C C . ASP A 1 95 ? 35.151 5.781 -25.343 1.00 93.50 95 ASP A C 1
ATOM 739 O O . ASP A 1 95 ? 33.979 5.551 -25.658 1.00 93.50 95 ASP A O 1
ATOM 743 N N . SER A 1 96 ? 35.439 6.534 -24.276 1.00 92.38 96 SER A N 1
ATOM 744 C CA . SER A 1 96 ? 34.400 7.133 -23.435 1.00 92.38 96 SER A CA 1
ATOM 745 C C . SER A 1 96 ? 33.560 8.185 -24.152 1.00 92.38 96 SER A C 1
ATOM 747 O O . SER A 1 96 ? 32.369 8.290 -23.857 1.00 92.38 96 SER A O 1
ATOM 749 N N . ASP A 1 97 ? 34.148 8.957 -25.063 1.00 94.44 97 ASP A N 1
ATOM 750 C CA . ASP A 1 97 ? 33.452 10.052 -25.740 1.00 94.44 97 ASP A CA 1
ATOM 751 C C . ASP A 1 97 ? 32.479 9.477 -26.776 1.00 94.44 97 ASP A C 1
ATOM 753 O O . ASP A 1 97 ? 31.306 9.859 -26.823 1.00 94.44 97 ASP A O 1
ATOM 757 N N . GLU A 1 98 ? 32.922 8.455 -27.510 1.00 92.94 98 GLU A N 1
ATOM 758 C CA . GLU A 1 98 ? 32.088 7.708 -28.450 1.00 92.94 98 GLU A CA 1
ATOM 759 C C . GLU A 1 98 ? 30.944 6.950 -27.740 1.00 92.94 98 GLU A C 1
ATOM 761 O O . G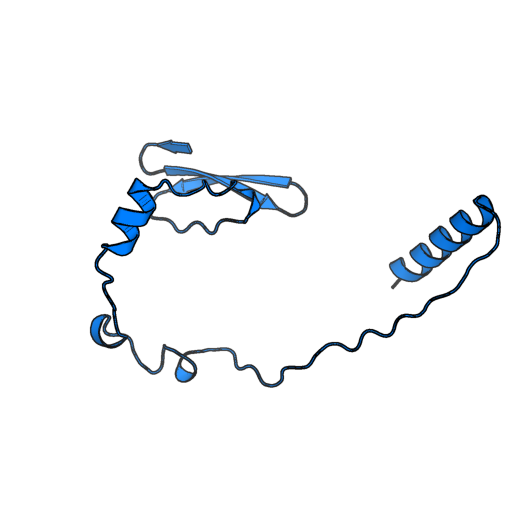LU A 1 98 ? 29.815 6.890 -28.242 1.00 92.94 98 GLU A O 1
ATOM 766 N N . ALA A 1 99 ? 31.190 6.407 -26.539 1.00 92.50 99 ALA A N 1
ATOM 767 C CA . ALA A 1 99 ? 30.156 5.751 -25.735 1.00 92.50 99 ALA A CA 1
ATOM 768 C C . ALA A 1 99 ? 29.058 6.731 -25.290 1.00 92.50 99 ALA A C 1
ATOM 770 O O . ALA A 1 99 ? 27.869 6.398 -25.326 1.00 92.50 99 ALA A O 1
ATOM 771 N N . VAL A 1 100 ? 29.443 7.941 -24.869 1.00 94.12 100 VAL A N 1
ATOM 772 C CA . VAL A 1 100 ? 28.498 8.988 -24.457 1.00 94.12 100 VAL A CA 1
ATOM 773 C C . VAL A 1 100 ? 27.631 9.413 -25.638 1.00 94.12 100 VAL A C 1
ATOM 775 O O . VAL A 1 100 ? 26.407 9.476 -25.495 1.00 94.12 100 VAL A O 1
ATOM 778 N N . GLU A 1 101 ? 28.227 9.634 -26.812 1.00 93.19 101 GLU A N 1
ATOM 779 C CA . GLU A 1 101 ? 27.480 9.992 -28.021 1.00 93.19 101 GLU A CA 1
ATOM 780 C C . GLU A 1 101 ? 26.477 8.895 -28.409 1.00 93.19 101 GLU A C 1
ATOM 782 O O . GLU A 1 101 ? 25.307 9.181 -28.688 1.00 93.19 101 GLU A O 1
ATOM 787 N N . LEU A 1 102 ? 26.891 7.624 -28.340 1.00 90.62 102 LEU A N 1
ATOM 788 C CA . LEU A 1 102 ? 26.015 6.486 -28.609 1.00 90.62 102 LEU A CA 1
ATOM 789 C C . LEU A 1 102 ? 24.820 6.432 -27.647 1.00 90.62 102 LEU A C 1
ATOM 791 O O . LEU A 1 102 ? 23.689 6.231 -28.096 1.00 90.62 102 LEU A O 1
ATOM 795 N N . ILE A 1 103 ? 25.049 6.609 -26.342 1.00 92.00 103 ILE A N 1
ATOM 796 C CA . ILE A 1 103 ? 23.986 6.575 -25.326 1.00 92.00 103 ILE A CA 1
ATOM 797 C C . ILE A 1 103 ? 22.996 7.719 -25.551 1.00 92.00 103 ILE A C 1
ATOM 799 O O . ILE A 1 103 ? 21.789 7.475 -25.581 1.00 92.00 103 ILE A O 1
ATOM 803 N N . VAL A 1 104 ? 23.488 8.946 -25.745 1.00 94.00 104 VAL A N 1
ATOM 804 C CA . VAL A 1 104 ? 22.640 10.124 -25.986 1.00 94.00 104 VAL A CA 1
ATOM 805 C C . VAL A 1 104 ? 21.796 9.926 -27.242 1.00 94.00 104 VAL A C 1
ATOM 807 O O . VAL A 1 104 ? 20.582 10.126 -27.193 1.00 94.00 104 VAL A O 1
ATOM 810 N N . ARG A 1 105 ? 22.404 9.456 -28.339 1.00 91.25 105 ARG A N 1
ATOM 811 C CA . ARG A 1 105 ? 21.689 9.162 -29.586 1.00 91.25 105 ARG A CA 1
ATOM 812 C C . ARG A 1 105 ? 20.581 8.131 -29.380 1.00 91.25 105 ARG A C 1
ATOM 814 O O . ARG A 1 105 ? 19.456 8.353 -29.813 1.00 91.25 105 ARG A O 1
ATOM 821 N N . ARG A 1 106 ? 20.871 7.013 -28.703 1.00 88.94 106 ARG A N 1
ATOM 822 C CA . ARG A 1 106 ? 19.864 5.968 -28.454 1.00 88.94 106 ARG A CA 1
ATOM 823 C C . ARG A 1 106 ? 18.738 6.469 -27.558 1.00 88.94 106 ARG A C 1
ATOM 825 O O . ARG A 1 106 ? 17.582 6.177 -27.838 1.00 88.94 106 ARG A O 1
ATOM 832 N N . LEU A 1 107 ? 19.045 7.228 -26.508 1.00 90.56 107 LEU A N 1
ATOM 833 C CA . LEU A 1 107 ? 18.021 7.808 -25.638 1.00 90.56 107 LEU A CA 1
ATOM 834 C C . LEU A 1 107 ? 17.103 8.778 -26.397 1.00 90.56 107 LEU A C 1
ATOM 836 O O . LEU A 1 107 ? 15.895 8.719 -26.191 1.00 90.56 107 LEU A O 1
ATOM 840 N N . ASP A 1 108 ? 17.646 9.603 -27.297 1.00 91.75 108 ASP A N 1
ATOM 841 C CA . ASP A 1 108 ? 16.861 10.506 -28.156 1.00 91.75 108 ASP A CA 1
ATOM 842 C C . ASP A 1 108 ? 15.943 9.742 -29.132 1.00 91.75 108 ASP A C 1
ATOM 844 O O . ASP A 1 108 ? 14.776 10.093 -29.308 1.00 91.75 108 ASP A O 1
ATOM 848 N N . GLU A 1 109 ? 16.424 8.642 -29.718 1.00 89.12 109 GLU A N 1
ATOM 849 C CA . GLU A 1 109 ? 15.590 7.745 -30.533 1.00 89.12 109 GLU A CA 1
ATOM 850 C C . GLU A 1 109 ? 14.446 7.110 -29.721 1.00 89.12 109 GLU A C 1
ATOM 852 O O . GLU A 1 109 ? 13.350 6.904 -30.249 1.00 89.12 109 GLU A O 1
ATOM 857 N N . PHE A 1 110 ? 14.677 6.804 -28.439 1.00 84.44 110 PHE A N 1
ATOM 858 C CA . PHE A 1 110 ? 13.670 6.214 -27.554 1.00 84.44 110 PHE A CA 1
ATOM 859 C C . PHE A 1 110 ? 12.608 7.215 -27.077 1.00 84.44 110 PHE A C 1
ATOM 861 O O . PHE A 1 110 ? 11.451 6.821 -26.934 1.00 84.44 110 PHE A O 1
ATOM 868 N N . THR A 1 111 ? 12.966 8.475 -26.817 1.00 82.31 111 THR A N 1
ATOM 869 C CA . THR A 1 111 ? 12.050 9.495 -26.265 1.00 82.31 111 THR A CA 1
ATOM 870 C C . THR A 1 111 ? 11.207 10.218 -27.315 1.00 82.31 111 THR A C 1
ATOM 872 O O . THR A 1 111 ? 10.215 10.845 -26.957 1.00 82.31 111 THR A O 1
ATOM 875 N N . LYS A 1 112 ? 11.553 10.124 -28.605 1.00 72.12 112 LYS A N 1
ATOM 876 C CA . LYS A 1 112 ? 10.772 10.691 -29.726 1.00 72.12 112 LYS A CA 1
ATOM 877 C C . LYS A 1 112 ? 9.575 9.834 -30.174 1.00 72.12 112 LYS A C 1
ATOM 879 O O . LYS A 1 112 ? 8.977 10.133 -31.209 1.00 72.12 112 LYS A O 1
ATOM 884 N N . ARG A 1 113 ? 9.247 8.770 -29.438 1.00 49.34 113 ARG A N 1
ATOM 885 C CA . ARG A 1 113 ? 8.048 7.946 -29.649 1.00 49.34 113 ARG A CA 1
ATOM 886 C C . ARG A 1 113 ? 6.860 8.435 -28.839 1.00 49.34 113 ARG A C 1
ATOM 888 O O . ARG A 1 113 ? 7.075 8.852 -27.684 1.00 49.34 113 ARG A O 1
#

Solvent-accessible surface area (backbone atoms only — not comparable to full-atom values): 7820 Å² total; per-residue (Å²): 89,78,56,94,61,30,39,44,48,74,46,85,50,99,92,49,69,49,81,46,76,45,65,61,88,74,89,81,89,81,62,78,85,80,60,79,86,76,84,79,49,74,67,52,53,56,51,59,71,68,54,85,79,85,84,79,54,58,73,82,68,71,58,58,68,67,68,36,73,78,69,33,43,96,71,78,91,86,80,87,80,80,85,84,81,85,81,89,81,80,91,81,91,72,56,72,67,60,50,50,54,51,52,55,52,52,52,52,66,62,66,77,107

Secondary structure (DSSP, 8-state):
-EETTEEEEEEEETTEEEEEEEESS------GGG-PPPPPPHHHHHHHHT-------TGGGT--GGGSTTTT-S-------------------S-HHHHHHHHHHHHHHHHT-

pLDDT: mean 92.49, std 5.98, range [49.34, 97.12]

Radius of gyration: 26.24 Å; Cα contacts (8 Å, |Δi|>4): 49; chains: 1; bounding box: 62×35×56 Å

Sequence (113 aa):
SFSEGKVRLQRLMEEGVDTLEMELPGLITVVREINNPRLPSLRGKRQARNAELNVLTADDLGLDENLTGLNGSPTQVVNIFTPKHEKIVEKFDGDSDEAVELIVRRLDEFTKR

Mean predicted aligned error: 8.12 Å

Nearest PDB structures (foldseek):
  6fah-assembly1_B  TM=8.037E-01  e=1.628E-05  Acetobacterium woodii DSM 1030
  4l2i-assembly1_B  TM=7.336E-01  e=8.244E-06  Acidaminococcus fermentans DSM 20731
  7koe-assembly1_E  TM=9.133E-01  e=4.569E-04  Thermotoga maritima MSB8
  1o95-assembly1_E  TM=8.870E-01  e=1.453E-03  Methylophilus methylotrophus
  8pv3-assembly1_Cg  TM=1.607E-01  e=1.722E+00  Thermochaetoides thermophila DSM 1495